Protein AF-A0A3P7JH72-F1 (afdb_monomer_lite)

Secondary structure (DSSP, 8-state):
--HHHHHHHHHHTT-------TTEEEEEEEEE-TT--EEEEEEEEEES-TT--SS-EEEEE--SS--GGGGTTTHHHHHHTT-EEEEEE-TTSTTSPPP-

Sequence (100 aa):
MVAASFVEQKRENLVSSPSVDPLLRRHQLQFSNKDGEKIDVEAVIQDTLPSGSQLGTVIGIHGAPGSHKDFKYIVPLLQEKGIRFIGVNMPGFGLTPGMI

InterPro domains:
  IPR010463 Protein of unknown function DUF1057 [PF06342] (25-98)
  IPR029058 Alpha/Beta hydrolase fold [G3DSA:3.40.50.1820] (21-99)
  IPR029058 Alpha/Beta hydrolase fold [SSF53474] (21-98)

pLDDT: mean 85.82, std 19.2, range [40.53, 98.62]

Structure (mmCIF, N/CA/C/O backbone):
data_AF-A0A3P7JH72-F1
#
_entry.id   AF-A0A3P7JH72-F1
#
loop_
_atom_site.group_PDB
_atom_site.id
_atom_site.type_symbol
_atom_site.label_atom_id
_atom_site.label_alt_id
_atom_site.label_comp_id
_atom_site.label_asym_id
_atom_site.label_entity_id
_atom_site.label_seq_id
_atom_site.pdbx_PDB_ins_code
_atom_site.Cartn_x
_atom_site.Cartn_y
_atom_site.Cartn_z
_atom_site.occupancy
_atom_site.B_iso_or_equiv
_atom_site.auth_seq_id
_atom_site.auth_comp_id
_atom_site.auth_asym_id
_atom_site.auth_atom_id
_atom_site.pdbx_PDB_model_num
ATOM 1 N N . MET A 1 1 ? -48.597 -7.517 -25.264 1.00 47.19 1 MET A N 1
ATOM 2 C CA . MET A 1 1 ? -47.162 -7.833 -25.073 1.00 47.19 1 MET A CA 1
ATOM 3 C C . MET A 1 1 ? -46.381 -6.537 -24.846 1.00 47.19 1 MET A C 1
ATOM 5 O O . MET A 1 1 ? -45.852 -6.004 -25.802 1.00 47.19 1 MET A O 1
ATOM 9 N N . VAL A 1 2 ? -46.365 -5.967 -23.632 1.00 48.06 2 VAL A N 1
ATOM 10 C CA . VAL A 1 2 ? -45.526 -4.772 -23.317 1.00 48.06 2 VAL A CA 1
ATOM 11 C C . VAL A 1 2 ? -44.915 -4.837 -21.898 1.00 48.06 2 VAL A C 1
ATOM 13 O O . VAL A 1 2 ? -44.124 -3.987 -21.519 1.00 48.06 2 VAL A O 1
ATOM 16 N N . ALA A 1 3 ? -45.223 -5.863 -21.095 1.00 49.56 3 ALA A N 1
ATOM 17 C CA . ALA A 1 3 ? -44.738 -5.948 -19.711 1.00 49.56 3 ALA A CA 1
ATOM 18 C C . ALA A 1 3 ? -43.341 -6.589 -19.571 1.00 49.56 3 ALA A C 1
ATOM 20 O O . ALA A 1 3 ? -42.620 -6.264 -18.635 1.00 49.56 3 ALA A O 1
ATOM 21 N N . ALA A 1 4 ? -42.943 -7.476 -20.492 1.00 50.91 4 ALA A N 1
ATOM 22 C CA . ALA A 1 4 ? -41.677 -8.211 -20.387 1.00 50.91 4 ALA A CA 1
ATOM 23 C C . ALA A 1 4 ? -40.449 -7.331 -20.692 1.00 50.91 4 ALA A C 1
ATOM 25 O O . ALA A 1 4 ? -39.447 -7.401 -19.988 1.00 50.91 4 ALA A O 1
ATOM 26 N N . SER A 1 5 ? -40.556 -6.426 -21.668 1.00 52.03 5 SER A N 1
ATOM 27 C CA . SER A 1 5 ? -39.451 -5.561 -22.102 1.00 52.03 5 SER A CA 1
ATOM 28 C C . SER A 1 5 ? -39.028 -4.528 -21.050 1.00 52.03 5 SER A C 1
ATOM 30 O O . SER A 1 5 ? -37.844 -4.229 -20.935 1.00 52.03 5 SER A O 1
ATOM 32 N N . PHE A 1 6 ? -39.954 -4.039 -20.218 1.00 49.16 6 PHE A N 1
ATOM 33 C CA . PHE A 1 6 ? -39.628 -3.114 -19.121 1.00 49.16 6 PHE A CA 1
ATOM 34 C C . PHE A 1 6 ? -38.897 -3.788 -17.949 1.00 49.16 6 PHE A C 1
ATOM 36 O O . PHE A 1 6 ? -38.142 -3.128 -17.235 1.00 49.16 6 PHE A O 1
ATOM 43 N N . VAL A 1 7 ? -39.121 -5.088 -17.729 1.00 53.22 7 VAL A N 1
ATOM 44 C CA . VAL A 1 7 ? -38.475 -5.847 -16.645 1.00 53.22 7 VAL A CA 1
ATOM 45 C C . VAL A 1 7 ? -37.065 -6.282 -17.052 1.00 53.22 7 VAL A C 1
ATOM 47 O O . VAL A 1 7 ? -36.149 -6.173 -16.236 1.00 53.22 7 VAL A O 1
AT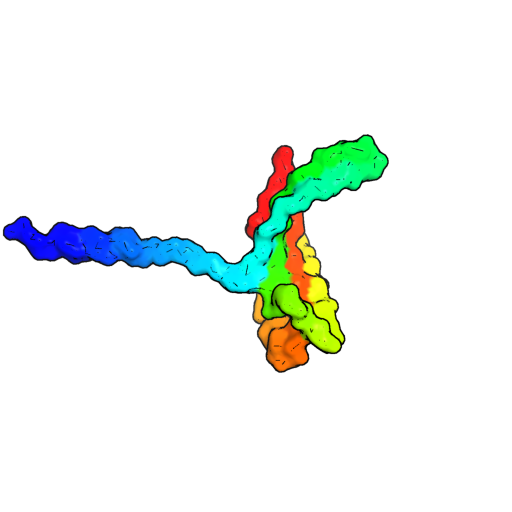OM 50 N N . GLU A 1 8 ? -36.870 -6.684 -18.312 1.00 51.22 8 GLU A N 1
ATOM 51 C CA . GLU A 1 8 ? -35.551 -7.008 -18.880 1.00 51.22 8 GLU A CA 1
ATOM 52 C C . GLU A 1 8 ? -34.617 -5.782 -18.841 1.00 51.22 8 GLU A C 1
ATOM 54 O O . GLU A 1 8 ? -33.514 -5.839 -18.297 1.00 51.22 8 GLU A O 1
ATOM 59 N N . GLN A 1 9 ? -35.117 -4.617 -19.273 1.00 44.56 9 GLN A N 1
ATOM 60 C CA . GLN A 1 9 ? -34.352 -3.365 -19.329 1.00 44.56 9 GLN A CA 1
ATOM 61 C C . GLN A 1 9 ? -33.997 -2.798 -17.937 1.00 44.56 9 GLN A C 1
ATOM 63 O O . GLN A 1 9 ? -33.057 -2.015 -17.784 1.00 44.56 9 GLN A O 1
ATOM 68 N N . LYS A 1 10 ? -34.722 -3.214 -16.887 1.00 41.88 10 LYS A N 1
ATOM 69 C CA . LYS A 1 10 ? -34.429 -2.861 -15.487 1.00 41.88 10 LYS A CA 1
ATOM 70 C C . LYS A 1 10 ? -33.370 -3.777 -14.855 1.00 41.88 10 LYS A C 1
ATOM 72 O O . LYS A 1 10 ? -32.745 -3.374 -13.877 1.00 41.88 10 LYS A O 1
ATOM 77 N N . ARG A 1 11 ? -33.146 -4.979 -15.404 1.00 45.34 11 ARG A N 1
ATOM 78 C CA . ARG A 1 11 ? -32.098 -5.915 -14.952 1.00 45.34 11 ARG A CA 1
ATOM 79 C C . ARG A 1 11 ? -30.730 -5.603 -15.555 1.00 45.34 11 ARG A C 1
ATOM 81 O O . ARG A 1 11 ? -29.736 -5.715 -14.847 1.00 45.34 11 ARG A O 1
ATOM 88 N N . GLU A 1 12 ? -30.678 -5.136 -16.801 1.00 42.00 12 GLU A N 1
ATOM 89 C CA . GLU A 1 12 ? -29.415 -4.742 -17.451 1.00 42.00 12 GLU A CA 1
ATOM 90 C C . GLU A 1 12 ? -28.787 -3.483 -16.824 1.00 42.00 12 GLU A C 1
ATOM 92 O O . GLU A 1 12 ? -27.568 -3.347 -16.784 1.00 42.00 12 GLU A O 1
ATOM 97 N N . ASN A 1 13 ? -29.601 -2.610 -16.222 1.00 40.53 13 ASN A N 1
ATOM 98 C CA . ASN A 1 13 ? -29.142 -1.400 -15.527 1.00 40.53 13 ASN A CA 1
ATOM 99 C C . ASN A 1 13 ? -28.696 -1.624 -14.065 1.00 40.53 13 ASN A C 1
ATOM 101 O O . ASN A 1 13 ? -28.373 -0.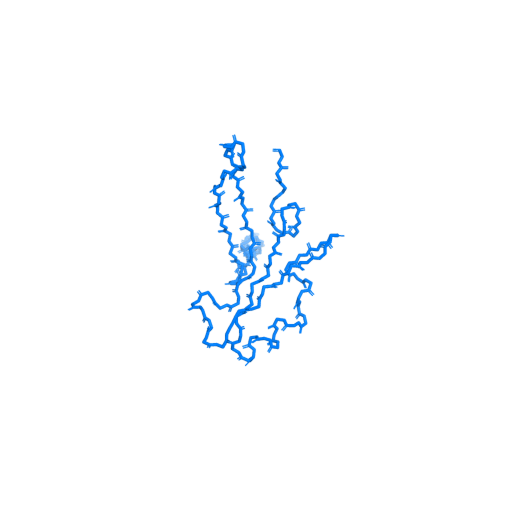662 -13.371 1.00 40.53 13 ASN A O 1
ATOM 105 N N . LEU A 1 14 ? -28.680 -2.871 -13.577 1.00 44.97 14 LEU A N 1
ATOM 106 C CA . LEU A 1 14 ? -28.211 -3.226 -12.227 1.00 44.97 14 LEU A CA 1
ATOM 107 C C . LEU A 1 14 ? -26.796 -3.816 -12.206 1.00 44.97 14 LEU A C 1
ATOM 109 O O . LEU A 1 14 ? -26.344 -4.274 -11.155 1.00 44.97 14 LEU A O 1
ATOM 113 N N . VAL A 1 15 ? -26.060 -3.761 -13.320 1.00 46.38 15 VAL A N 1
ATOM 114 C CA . VAL A 1 15 ? -24.607 -3.953 -13.282 1.00 46.38 15 VAL A CA 1
ATOM 115 C C . VAL A 1 15 ? -24.014 -2.713 -12.621 1.00 46.38 15 VAL A C 1
ATOM 117 O O . VAL A 1 15 ? -23.647 -1.740 -13.276 1.00 46.38 15 VAL A O 1
ATOM 120 N N . SER A 1 16 ? -23.995 -2.725 -11.288 1.00 46.81 16 SER A N 1
ATOM 121 C CA . SER A 1 16 ? -23.287 -1.741 -10.486 1.00 46.81 16 SER A CA 1
ATOM 122 C C . SER A 1 16 ? -21.882 -1.604 -11.058 1.00 46.81 16 SER A C 1
ATOM 124 O O . SER A 1 16 ? -21.158 -2.601 -11.144 1.00 46.81 16 SER A O 1
ATOM 126 N N . SER A 1 17 ? -21.501 -0.383 -11.437 1.00 48.88 17 SER A N 1
ATOM 127 C CA . SER A 1 17 ? -20.099 -0.015 -11.629 1.00 48.88 17 SER A CA 1
ATOM 128 C C . SER A 1 17 ? -19.273 -0.694 -10.533 1.00 48.88 17 SER A C 1
ATOM 130 O O . SER A 1 17 ? -19.717 -0.625 -9.379 1.00 48.88 17 SER A O 1
ATOM 132 N N . PRO A 1 18 ? -18.146 -1.365 -10.842 1.00 51.56 18 PRO A N 1
ATOM 133 C CA . PRO A 1 18 ? -17.362 -2.048 -9.822 1.00 51.56 18 PRO A CA 1
ATOM 134 C C . PRO A 1 18 ? -17.128 -1.054 -8.693 1.00 51.56 18 PRO A C 1
ATOM 136 O O . PRO A 1 18 ? -16.585 0.026 -8.928 1.00 51.56 18 PRO A O 1
ATOM 139 N N . SER A 1 19 ? -17.657 -1.365 -7.508 1.00 56.72 19 SER A N 1
ATOM 140 C CA . SER A 1 19 ? -17.556 -0.502 -6.341 1.00 56.72 19 SER A CA 1
ATOM 141 C C . SER A 1 19 ? -16.079 -0.191 -6.156 1.00 56.72 19 SER A C 1
ATOM 143 O O . SER A 1 19 ? -15.299 -1.099 -5.859 1.00 56.72 19 SER A O 1
ATOM 145 N N . VAL A 1 20 ? -15.683 1.052 -6.423 1.00 75.25 20 VAL A N 1
ATOM 146 C CA . VAL A 1 20 ? -14.299 1.480 -6.247 1.00 75.25 20 VAL A CA 1
ATOM 147 C C . VAL A 1 20 ? -14.006 1.285 -4.769 1.00 75.25 20 VAL A C 1
ATOM 149 O O . VAL A 1 20 ? -14.629 1.941 -3.936 1.00 75.25 20 VAL A O 1
ATOM 152 N N . ASP A 1 21 ? -13.143 0.322 -4.442 1.00 88.31 21 ASP A N 1
ATOM 153 C CA . ASP A 1 21 ? -12.754 0.063 -3.060 1.00 88.31 21 ASP A CA 1
ATOM 154 C C . ASP A 1 21 ? -12.226 1.385 -2.479 1.00 88.31 21 ASP A C 1
ATOM 156 O O . ASP A 1 21 ? -11.229 1.918 -2.983 1.00 88.31 21 ASP A O 1
ATOM 160 N N . PRO A 1 22 ? -12.888 1.951 -1.452 1.00 91.31 22 PRO A N 1
ATOM 161 C CA . PRO A 1 22 ? -12.559 3.271 -0.935 1.00 91.31 22 PRO A CA 1
ATOM 162 C C . PRO A 1 22 ? -11.195 3.308 -0.249 1.00 91.31 22 PRO A C 1
ATOM 164 O O . PRO A 1 22 ? -10.736 4.396 0.100 1.00 91.31 22 PRO A O 1
ATOM 167 N N . LEU A 1 23 ? -10.535 2.164 -0.060 1.00 94.69 23 LEU A N 1
ATOM 168 C CA . LEU A 1 23 ? -9.180 2.059 0.469 1.00 94.69 23 LEU A CA 1
ATOM 169 C C . LEU A 1 23 ? -8.130 1.938 -0.637 1.00 94.69 23 LEU A C 1
ATOM 171 O O . LEU A 1 23 ? -6.950 2.133 -0.366 1.00 94.69 23 LEU A O 1
ATOM 175 N N . LEU A 1 24 ? -8.517 1.647 -1.881 1.00 96.81 24 LEU A N 1
ATOM 176 C CA . LEU A 1 24 ? -7.567 1.566 -2.985 1.00 96.81 24 LEU A CA 1
ATOM 177 C C . LEU A 1 24 ? -7.249 2.949 -3.553 1.00 96.81 24 LEU A C 1
ATOM 179 O O . LEU A 1 24 ? -8.121 3.796 -3.760 1.00 96.81 24 LEU A O 1
ATOM 183 N N . ARG A 1 25 ? -5.968 3.182 -3.815 1.00 95.38 25 ARG A N 1
ATOM 184 C CA . ARG A 1 25 ? -5.440 4.405 -4.419 1.00 95.38 25 ARG A CA 1
ATOM 185 C C . ARG A 1 25 ? -4.560 4.030 -5.596 1.00 95.38 25 ARG A C 1
ATOM 187 O O . ARG A 1 25 ? -3.783 3.082 -5.514 1.00 95.38 25 ARG A O 1
ATOM 194 N N . ARG A 1 26 ? -4.700 4.781 -6.683 1.00 95.88 26 ARG A N 1
ATOM 195 C CA . ARG A 1 26 ? -3.963 4.600 -7.932 1.00 95.88 26 ARG A CA 1
ATOM 196 C C . ARG A 1 26 ? -3.184 5.884 -8.188 1.00 95.88 26 ARG A C 1
ATOM 198 O O . ARG A 1 26 ? -3.770 6.965 -8.181 1.00 95.88 26 ARG A O 1
ATOM 205 N N . HIS A 1 27 ? -1.875 5.761 -8.341 1.00 94.50 27 HIS A N 1
ATOM 206 C CA . HIS A 1 27 ? -0.954 6.881 -8.483 1.00 94.50 27 HIS A CA 1
ATOM 207 C C . HIS A 1 27 ? -0.153 6.727 -9.769 1.00 94.50 27 HIS A C 1
ATOM 209 O O . HIS A 1 27 ? 0.464 5.687 -9.973 1.00 94.50 27 HIS A O 1
ATOM 215 N N . GLN A 1 28 ? -0.130 7.778 -10.588 1.00 95.19 28 GLN A N 1
ATOM 216 C CA . GLN A 1 28 ? 0.815 7.888 -11.695 1.00 95.19 28 GLN A CA 1
ATOM 217 C C . GLN A 1 28 ? 2.094 8.534 -11.177 1.00 95.19 28 GLN A C 1
ATOM 219 O O . GLN A 1 28 ? 2.067 9.660 -10.675 1.00 95.19 28 GLN A O 1
ATOM 224 N N . LEU A 1 29 ? 3.194 7.795 -11.252 1.00 92.56 29 LEU A N 1
ATOM 225 C CA . LEU A 1 29 ? 4.499 8.194 -10.748 1.00 92.56 29 LEU A CA 1
ATOM 226 C C . LEU A 1 29 ? 5.489 8.230 -11.909 1.00 92.56 29 LEU A C 1
ATOM 228 O O . LEU A 1 29 ? 5.536 7.297 -12.702 1.00 92.56 29 LEU A O 1
ATOM 232 N N . GLN A 1 30 ? 6.311 9.274 -11.960 1.00 94.12 30 GLN A N 1
ATOM 233 C CA . GLN A 1 30 ? 7.472 9.346 -12.840 1.00 94.12 30 GLN A CA 1
ATOM 234 C C . GLN A 1 30 ? 8.721 9.470 -11.973 1.00 94.12 30 GLN A C 1
ATOM 236 O O . GLN A 1 30 ? 8.789 10.336 -11.098 1.00 94.12 30 GLN A O 1
ATOM 241 N N . PHE A 1 31 ? 9.713 8.621 -12.212 1.00 93.12 31 PHE A N 1
ATOM 242 C CA . PHE A 1 31 ? 11.017 8.712 -11.560 1.00 93.12 31 PHE A CA 1
ATOM 243 C C . PHE A 1 31 ? 12.136 8.448 -12.561 1.00 93.12 31 PHE A C 1
ATOM 245 O O . PHE A 1 31 ? 11.917 7.848 -13.608 1.00 93.12 31 PHE A O 1
ATOM 252 N N . SER A 1 32 ? 13.342 8.914 -12.246 1.00 95.56 32 SER A N 1
ATOM 253 C CA . SER A 1 32 ? 14.535 8.604 -13.030 1.00 95.56 32 SER A CA 1
ATOM 254 C C . SER A 1 32 ? 15.344 7.515 -12.341 1.00 95.56 32 SER A C 1
ATOM 256 O O . SER A 1 32 ? 15.541 7.571 -11.124 1.00 95.56 32 SER A O 1
ATOM 258 N N . ASN A 1 33 ? 15.828 6.533 -13.101 1.00 91.88 33 ASN A N 1
ATOM 259 C CA . ASN A 1 33 ? 16.834 5.608 -12.584 1.00 91.88 33 ASN A CA 1
ATOM 260 C C . ASN A 1 33 ? 18.216 6.292 -12.514 1.00 91.88 33 ASN A C 1
ATOM 262 O O . ASN A 1 33 ? 18.384 7.459 -12.878 1.00 91.88 33 ASN A O 1
ATOM 266 N N . LYS A 1 34 ? 19.225 5.558 -12.037 1.00 95.50 34 LYS A N 1
ATOM 267 C CA . LYS A 1 34 ? 20.607 6.055 -11.923 1.00 95.50 34 LYS A CA 1
ATOM 268 C C . LYS A 1 34 ? 21.221 6.502 -13.261 1.00 95.50 34 LYS A C 1
ATOM 270 O O . LYS A 1 34 ? 22.157 7.293 -13.247 1.00 95.50 34 LYS A O 1
ATOM 275 N N . ASP A 1 35 ? 20.698 6.002 -14.380 1.00 96.81 35 ASP A N 1
ATOM 276 C CA . ASP A 1 35 ? 21.169 6.283 -15.738 1.00 96.81 35 ASP A CA 1
ATOM 277 C C . ASP A 1 35 ? 20.410 7.472 -16.370 1.00 96.81 35 ASP A C 1
ATOM 279 O O . ASP A 1 35 ? 20.661 7.850 -17.512 1.00 96.81 35 ASP A O 1
ATOM 283 N N . GLY A 1 36 ? 19.491 8.098 -15.621 1.00 95.19 36 GLY A N 1
ATOM 284 C CA . GLY A 1 36 ? 18.695 9.245 -16.064 1.00 95.19 36 GLY A CA 1
ATOM 285 C C . GLY A 1 36 ? 17.480 8.877 -16.919 1.00 95.19 36 GLY A C 1
ATOM 286 O O . GLY A 1 36 ? 16.716 9.765 -17.305 1.00 95.19 36 GLY A O 1
ATOM 287 N N . GLU A 1 37 ? 17.262 7.589 -17.184 1.00 95.19 37 GLU A N 1
ATOM 288 C CA . GLU A 1 37 ? 16.079 7.102 -17.888 1.00 95.19 37 GLU A CA 1
ATOM 289 C C . GLU A 1 37 ? 14.831 7.383 -17.053 1.00 95.19 37 GLU A C 1
ATOM 291 O O . GLU A 1 37 ? 14.778 7.062 -15.862 1.00 95.19 37 GLU A O 1
ATOM 296 N N . LYS A 1 38 ? 13.833 8.004 -17.685 1.00 94.88 38 LYS A N 1
ATOM 297 C CA . LYS A 1 38 ? 12.537 8.271 -17.067 1.00 94.88 38 LYS A CA 1
ATOM 298 C C . LYS A 1 38 ? 11.669 7.027 -17.146 1.00 94.88 38 LYS A C 1
ATOM 300 O O . LYS A 1 38 ? 11.472 6.478 -18.224 1.00 94.88 38 LYS A O 1
ATOM 305 N N . ILE A 1 39 ? 11.124 6.642 -16.006 1.00 91.69 39 ILE A N 1
ATOM 306 C CA . ILE A 1 39 ? 10.262 5.485 -15.841 1.00 91.69 39 ILE A CA 1
ATOM 307 C C . ILE A 1 39 ? 8.911 5.993 -15.339 1.00 91.69 39 ILE A C 1
ATOM 309 O O . ILE A 1 39 ? 8.835 6.613 -14.275 1.00 91.69 39 ILE A O 1
ATOM 313 N N . ASP A 1 40 ? 7.863 5.728 -16.117 1.00 92.31 40 ASP A N 1
ATOM 314 C CA . ASP A 1 40 ? 6.474 5.994 -15.752 1.00 92.31 40 ASP A CA 1
ATOM 315 C C . ASP A 1 40 ? 5.845 4.713 -15.195 1.00 92.31 40 ASP A C 1
ATOM 317 O O . ASP A 1 40 ? 5.844 3.667 -15.845 1.00 92.31 40 ASP A O 1
ATOM 321 N N . VAL A 1 41 ? 5.317 4.783 -13.974 1.00 91.25 41 VAL A N 1
ATOM 322 C CA . VAL A 1 41 ? 4.692 3.651 -13.284 1.00 91.25 41 VAL A CA 1
ATOM 323 C C . VAL A 1 41 ? 3.340 4.056 -12.741 1.00 91.25 41 VAL A C 1
ATOM 325 O O . VAL A 1 41 ? 3.195 5.033 -12.006 1.00 91.25 41 VAL A O 1
ATOM 328 N N . GLU A 1 42 ? 2.361 3.214 -13.031 1.00 94.56 42 GLU A N 1
ATOM 329 C CA . GLU A 1 42 ? 1.080 3.227 -12.357 1.00 94.56 42 GLU A CA 1
ATOM 330 C C . GLU A 1 42 ? 1.140 2.340 -11.116 1.00 94.56 42 GLU A C 1
ATOM 332 O O . GLU A 1 42 ? 1.194 1.119 -11.229 1.00 94.56 42 GLU A O 1
ATOM 337 N N . ALA A 1 43 ? 1.113 2.936 -9.926 1.00 94.88 43 ALA A N 1
ATOM 338 C CA . ALA A 1 43 ? 1.146 2.220 -8.656 1.00 94.88 43 ALA A CA 1
ATOM 339 C C . ALA A 1 43 ? -0.253 2.110 -8.039 1.00 94.88 43 ALA A C 1
ATOM 341 O O . ALA A 1 43 ? -0.950 3.117 -7.891 1.00 94.88 43 ALA A O 1
ATOM 342 N N . VAL A 1 44 ? -0.646 0.906 -7.607 1.00 96.88 44 VAL A N 1
ATOM 343 C CA . VAL A 1 44 ? -1.878 0.690 -6.834 1.00 96.88 44 VAL A CA 1
ATOM 344 C C . VAL A 1 44 ? -1.555 0.251 -5.417 1.00 96.88 44 VAL A C 1
ATOM 346 O O . VAL A 1 44 ? -0.944 -0.797 -5.204 1.00 96.88 44 VAL A O 1
ATOM 349 N N . ILE A 1 45 ? -2.041 1.002 -4.436 1.00 97.38 45 ILE A N 1
ATOM 350 C CA . ILE A 1 45 ? -1.876 0.698 -3.012 1.00 97.38 45 ILE A CA 1
ATOM 351 C C . ILE A 1 45 ? -3.233 0.610 -2.315 1.00 97.38 45 ILE A C 1
ATOM 353 O O . ILE A 1 45 ? -4.196 1.253 -2.729 1.00 97.38 45 ILE A O 1
ATOM 357 N N . GLN A 1 46 ? -3.300 -0.164 -1.238 1.00 97.75 46 GLN A N 1
ATOM 358 C CA . GLN A 1 46 ? -4.339 -0.029 -0.222 1.00 97.75 46 GLN A CA 1
ATOM 359 C C . GLN A 1 46 ? -3.844 0.957 0.835 1.00 97.75 46 GLN A C 1
ATOM 361 O O . GLN A 1 46 ? -2.756 0.763 1.359 1.00 97.75 46 GLN A O 1
ATOM 366 N N . ASP A 1 47 ? -4.632 1.971 1.172 1.00 97.88 47 ASP A N 1
ATOM 367 C CA . ASP A 1 47 ? -4.349 2.937 2.233 1.00 97.88 47 ASP A CA 1
ATOM 368 C C . ASP A 1 47 ? -5.561 3.051 3.156 1.00 97.88 47 ASP A C 1
ATOM 370 O O . ASP A 1 47 ? -6.623 3.547 2.771 1.00 97.88 47 ASP A O 1
ATOM 374 N N . THR A 1 48 ? -5.409 2.557 4.383 1.00 97.69 48 THR A N 1
ATOM 375 C CA . THR A 1 48 ? -6.525 2.465 5.329 1.00 97.69 48 THR A CA 1
ATOM 376 C C . THR A 1 48 ? -6.851 3.775 6.031 1.00 97.69 48 THR A C 1
ATOM 378 O O . THR A 1 48 ? -7.940 3.898 6.591 1.00 97.69 48 THR A O 1
ATOM 381 N N . LEU A 1 49 ? -5.927 4.742 6.025 1.00 96.75 49 LEU A N 1
ATOM 382 C CA . LEU A 1 49 ? -6.108 6.029 6.693 1.00 96.75 49 LEU A CA 1
ATOM 383 C C . LEU A 1 49 ? -5.290 7.132 5.990 1.00 96.75 49 LEU A C 1
ATOM 385 O O . LEU A 1 49 ? -4.247 7.549 6.501 1.00 96.75 49 LEU A O 1
ATOM 389 N N . PRO A 1 50 ? -5.754 7.637 4.829 1.00 94.00 50 PRO A N 1
ATOM 390 C CA . PRO A 1 50 ? -5.001 8.598 4.014 1.00 94.00 50 PRO A CA 1
ATOM 391 C C . PRO A 1 50 ? -4.724 9.941 4.694 1.00 94.00 50 PRO A C 1
ATOM 393 O O . PRO A 1 50 ? -3.765 10.623 4.345 1.00 94.00 50 PRO A O 1
ATOM 396 N N . SER A 1 51 ? -5.534 10.314 5.688 1.00 94.56 51 SER A N 1
ATOM 397 C CA . SER A 1 51 ? -5.312 11.498 6.527 1.00 94.56 51 SER A CA 1
ATOM 398 C C . SER A 1 51 ? -4.124 11.355 7.487 1.00 94.56 51 SER A C 1
ATOM 400 O O . SER A 1 51 ? -3.774 12.318 8.161 1.00 94.56 51 SER A O 1
ATOM 402 N N . GLY A 1 52 ? -3.513 10.168 7.569 1.00 94.44 52 GLY A N 1
ATOM 403 C CA . GLY A 1 52 ? -2.447 9.856 8.514 1.00 94.44 52 GLY A CA 1
ATOM 404 C C . GLY A 1 52 ? -2.966 9.285 9.835 1.00 94.44 52 GLY A C 1
ATOM 405 O O . GLY A 1 52 ? -4.135 9.430 10.188 1.00 94.44 52 GLY A O 1
ATOM 406 N N . SER A 1 53 ? -2.070 8.619 10.563 1.00 97.69 53 SER A N 1
ATOM 407 C CA . SER A 1 53 ? -2.301 8.103 11.916 1.00 97.69 53 SER A CA 1
ATOM 408 C C . SER A 1 53 ? -1.373 8.811 12.894 1.00 97.69 53 SER A C 1
ATOM 410 O O . SER A 1 53 ? 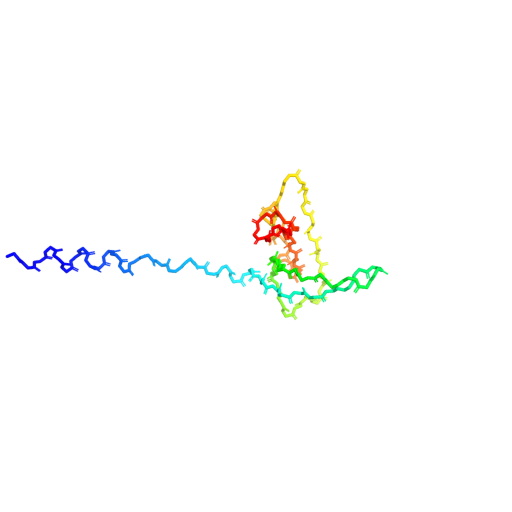-0.203 9.026 12.582 1.00 97.69 53 SER A O 1
ATOM 412 N N . GLN A 1 54 ? -1.879 9.099 14.094 1.00 97.19 54 GLN A N 1
ATOM 413 C CA . GLN A 1 54 ? -1.083 9.650 15.194 1.00 97.19 54 GLN A CA 1
ATOM 414 C C . GLN A 1 54 ? -0.231 8.599 15.921 1.00 97.19 54 GLN A C 1
ATOM 416 O O . GLN A 1 54 ? 0.648 8.960 16.695 1.00 97.19 54 GLN A O 1
ATOM 421 N N . LEU A 1 55 ? -0.486 7.305 15.698 1.00 98.00 55 LEU A N 1
ATOM 422 C CA . LEU A 1 55 ? 0.268 6.215 16.327 1.00 98.00 55 LEU A CA 1
ATOM 423 C C . LEU A 1 55 ? 1.404 5.711 15.441 1.00 98.00 55 LEU A C 1
ATOM 425 O O . LEU A 1 55 ? 2.463 5.341 15.940 1.00 98.00 55 LEU A O 1
ATOM 429 N N . GLY A 1 56 ? 1.181 5.674 14.129 1.00 97.81 56 GLY A N 1
ATOM 430 C CA . GLY A 1 56 ? 2.189 5.246 13.171 1.00 97.81 56 GLY A CA 1
ATOM 431 C C . GLY A 1 56 ? 1.605 4.608 11.918 1.00 97.81 56 GLY A C 1
ATOM 432 O O . GLY A 1 56 ? 0.390 4.473 11.756 1.00 97.81 56 GLY A O 1
ATOM 433 N N . THR A 1 57 ? 2.503 4.224 11.013 1.00 98.56 57 THR A N 1
ATOM 434 C CA . THR A 1 57 ? 2.163 3.577 9.743 1.00 98.56 57 THR A CA 1
ATOM 435 C C . THR A 1 57 ? 2.907 2.256 9.607 1.00 98.56 57 THR A C 1
ATOM 437 O O . THR A 1 57 ? 4.115 2.199 9.821 1.00 98.56 57 THR A O 1
ATOM 440 N N . VAL A 1 58 ? 2.188 1.210 9.209 1.00 98.50 58 VAL A N 1
ATOM 441 C CA . VAL A 1 58 ? 2.749 -0.083 8.806 1.00 98.50 58 VAL A CA 1
ATOM 442 C C . VAL A 1 58 ? 2.685 -0.188 7.287 1.00 98.50 58 VAL A C 1
ATOM 444 O O . VAL A 1 58 ? 1.629 0.032 6.695 1.00 98.50 58 VAL A O 1
ATOM 447 N N . ILE A 1 59 ? 3.805 -0.546 6.661 1.00 98.31 59 ILE A N 1
ATOM 448 C CA . ILE A 1 59 ? 3.880 -0.807 5.221 1.00 98.31 59 ILE A CA 1
ATOM 449 C C . ILE A 1 59 ? 3.965 -2.319 5.011 1.00 98.31 59 ILE A C 1
ATOM 451 O O . ILE A 1 59 ? 4.889 -2.966 5.502 1.00 98.31 59 ILE A O 1
ATOM 455 N N . GLY A 1 60 ? 2.993 -2.877 4.294 1.00 97.75 60 GLY A N 1
ATOM 456 C CA . GLY A 1 60 ? 2.958 -4.284 3.910 1.00 97.75 60 GLY A CA 1
ATOM 457 C C . GLY A 1 60 ? 3.504 -4.492 2.500 1.00 97.75 60 GLY A C 1
ATOM 458 O O . GLY A 1 60 ? 2.952 -3.957 1.536 1.00 97.75 60 GLY A O 1
ATOM 459 N N . ILE A 1 61 ? 4.556 -5.305 2.385 1.00 97.31 61 ILE A N 1
ATOM 460 C CA . ILE A 1 61 ? 5.132 -5.762 1.112 1.00 97.31 61 ILE A CA 1
ATOM 461 C C . ILE A 1 61 ? 4.893 -7.268 0.999 1.00 97.31 61 ILE A C 1
ATOM 463 O O . ILE A 1 61 ? 5.321 -8.031 1.864 1.00 97.31 61 ILE A O 1
ATOM 467 N N . HIS A 1 62 ? 4.145 -7.689 -0.020 1.00 97.00 62 HIS A N 1
ATOM 468 C CA . HIS A 1 62 ? 3.795 -9.096 -0.228 1.00 97.00 62 HIS A CA 1
ATOM 469 C C . HIS A 1 62 ? 4.949 -9.899 -0.861 1.00 97.00 62 HIS A C 1
ATOM 471 O O . HIS A 1 62 ? 5.913 -9.330 -1.371 1.00 97.00 62 HIS A O 1
ATOM 477 N N . GLY A 1 63 ? 4.839 -11.232 -0.860 1.00 94.31 63 GLY A N 1
ATOM 478 C CA . GLY A 1 63 ? 5.740 -12.127 -1.604 1.00 94.31 63 GLY A CA 1
ATOM 479 C C . GLY A 1 63 ? 5.398 -12.217 -3.099 1.00 94.31 63 GLY A C 1
ATOM 480 O O . GLY A 1 63 ? 4.489 -11.546 -3.569 1.00 94.31 63 GLY A O 1
ATOM 481 N N . ALA A 1 64 ? 6.093 -13.053 -3.873 1.00 91.88 64 ALA A N 1
ATOM 482 C CA . ALA A 1 64 ? 5.801 -13.250 -5.299 1.00 91.88 64 ALA A CA 1
ATOM 483 C C . ALA A 1 64 ? 5.291 -14.684 -5.573 1.00 91.88 64 ALA A C 1
ATOM 485 O O . ALA A 1 64 ? 6.035 -15.627 -5.297 1.00 91.88 64 ALA A O 1
ATOM 486 N N . PRO A 1 65 ? 4.074 -14.878 -6.132 1.00 93.06 65 PRO A N 1
ATOM 487 C CA . PRO A 1 65 ? 3.047 -13.869 -6.409 1.00 93.06 65 PRO A CA 1
ATOM 488 C C . PRO A 1 65 ? 2.325 -13.408 -5.134 1.00 93.06 65 PRO A C 1
ATOM 490 O O . PRO A 1 65 ? 2.233 -14.154 -4.164 1.00 93.06 65 PRO A O 1
ATOM 493 N N . GLY A 1 66 ? 1.774 -12.195 -5.152 1.00 95.38 66 GLY A N 1
ATOM 494 C CA . GLY A 1 66 ? 1.036 -11.654 -4.011 1.00 95.38 66 GLY A CA 1
ATOM 495 C C . GLY A 1 66 ? 0.264 -10.381 -4.342 1.00 95.38 66 GLY A C 1
ATOM 496 O O . GLY A 1 66 ? 0.235 -9.936 -5.493 1.00 95.38 66 GLY A O 1
ATOM 497 N N . SER A 1 67 ? -0.409 -9.820 -3.339 1.00 97.06 67 SER A N 1
ATOM 498 C CA . SER A 1 67 ? -1.116 -8.536 -3.443 1.00 97.06 67 SER A CA 1
ATOM 499 C C . SER A 1 67 ? -1.390 -7.925 -2.064 1.00 97.06 67 SER A C 1
ATOM 501 O O . SER A 1 67 ? -1.194 -8.563 -1.032 1.00 97.06 67 SER A O 1
ATOM 503 N N . HIS A 1 68 ? -1.964 -6.720 -2.029 1.00 96.50 68 HIS A N 1
ATOM 504 C CA . HIS A 1 68 ? -2.488 -6.117 -0.792 1.00 96.50 68 HIS A CA 1
ATOM 505 C C . HIS A 1 68 ? -3.465 -7.031 -0.014 1.00 96.50 68 HIS A C 1
ATOM 507 O O . HIS A 1 68 ? -3.587 -6.907 1.203 1.00 96.50 68 HIS A O 1
ATOM 513 N N . LYS A 1 69 ? -4.135 -7.986 -0.681 1.00 96.50 69 LYS A N 1
ATOM 514 C CA . LYS A 1 69 ? -5.083 -8.919 -0.042 1.00 96.50 69 LYS A CA 1
ATOM 515 C C . LYS A 1 69 ? -4.419 -9.941 0.880 1.00 96.50 69 LYS A C 1
ATOM 517 O O . LYS A 1 69 ? -5.113 -10.543 1.703 1.00 96.50 69 LYS A O 1
ATOM 522 N N . ASP A 1 70 ? -3.105 -10.122 0.792 1.00 97.62 70 ASP A N 1
ATOM 523 C CA . ASP A 1 70 ? -2.375 -11.065 1.648 1.00 97.62 70 ASP A CA 1
ATOM 524 C C . ASP A 1 70 ? -2.405 -10.624 3.121 1.00 97.62 70 ASP A C 1
ATOM 526 O O . ASP A 1 70 ? -2.332 -11.443 4.035 1.00 97.62 70 ASP A O 1
ATOM 530 N N . PHE A 1 71 ? -2.643 -9.332 3.363 1.00 97.50 71 PHE A N 1
ATOM 531 C CA . PHE A 1 71 ? -2.710 -8.730 4.692 1.00 97.50 71 PHE A CA 1
ATOM 532 C C . PHE A 1 71 ? -4.120 -8.709 5.304 1.00 97.50 71 PHE A C 1
ATOM 534 O O . PHE A 1 71 ? -4.319 -8.124 6.369 1.00 97.50 71 PHE A O 1
ATOM 541 N N . LYS A 1 72 ? -5.107 -9.377 4.691 1.00 96.25 72 LYS A N 1
ATOM 542 C CA . LYS A 1 72 ? -6.525 -9.351 5.115 1.00 96.25 72 LYS A CA 1
ATOM 543 C C . LYS A 1 72 ? -6.780 -9.668 6.595 1.00 96.25 72 LYS A C 1
ATOM 545 O O . LYS A 1 72 ? -7.786 -9.227 7.136 1.00 96.25 72 LYS A O 1
ATOM 550 N N . TYR A 1 73 ? -5.890 -10.417 7.245 1.00 97.62 73 TYR A N 1
ATOM 551 C CA . TYR A 1 73 ? -6.023 -10.776 8.660 1.00 97.62 73 TYR A CA 1
ATOM 552 C C . TYR A 1 73 ? -5.385 -9.765 9.618 1.00 97.62 73 TYR A C 1
ATOM 554 O O . TYR A 1 73 ? -5.845 -9.639 10.747 1.00 97.62 73 TYR A O 1
ATOM 562 N N . ILE A 1 74 ? -4.350 -9.034 9.189 1.00 97.62 74 ILE A N 1
ATOM 563 C CA . ILE A 1 74 ? -3.668 -8.052 10.046 1.00 97.62 74 ILE A CA 1
ATOM 564 C C . ILE A 1 74 ? -4.284 -6.658 9.912 1.00 97.62 74 ILE A C 1
ATOM 566 O O . ILE A 1 74 ? -4.343 -5.913 10.887 1.00 97.62 74 ILE A O 1
ATOM 570 N N . VAL A 1 75 ? -4.795 -6.315 8.726 1.00 97.81 75 VAL A N 1
ATOM 571 C CA . VAL A 1 75 ? -5.340 -4.983 8.432 1.00 97.81 75 VAL A CA 1
ATOM 572 C C . VAL A 1 75 ? -6.466 -4.567 9.388 1.00 97.81 75 VAL A C 1
ATOM 574 O O . VAL A 1 75 ? -6.345 -3.481 9.960 1.00 97.81 75 VAL A O 1
ATOM 577 N N . PRO A 1 76 ? -7.500 -5.393 9.656 1.00 97.56 76 PRO A N 1
ATOM 578 C CA . PRO A 1 76 ? -8.562 -5.011 10.589 1.00 97.56 76 PRO A CA 1
ATOM 579 C C . PRO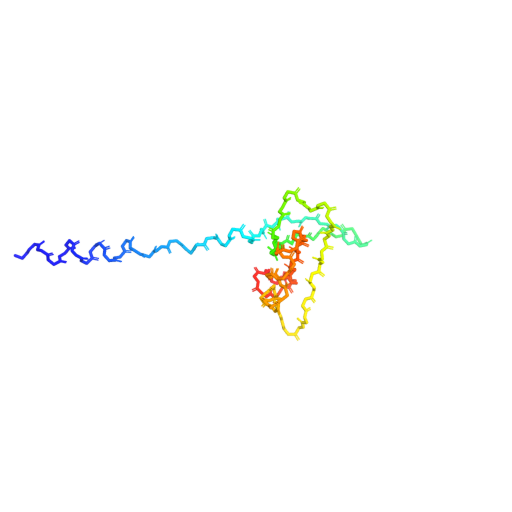 A 1 76 ? -8.036 -4.724 12.002 1.00 97.56 76 PRO A C 1
ATOM 581 O O . PRO A 1 76 ? -8.475 -3.771 12.638 1.00 97.56 76 PRO A O 1
ATOM 584 N N . LEU A 1 77 ? -7.038 -5.490 12.460 1.00 98.38 77 LEU A N 1
ATOM 585 C CA . LEU A 1 77 ? -6.433 -5.335 13.788 1.00 98.38 77 LEU A CA 1
ATOM 586 C C . LEU A 1 77 ? -5.629 -4.033 13.912 1.00 98.38 77 LEU A C 1
ATOM 588 O O . LEU A 1 77 ? -5.587 -3.423 14.979 1.00 98.38 77 LEU A O 1
ATOM 592 N N . LEU A 1 78 ? -4.979 -3.601 12.827 1.00 98.31 78 LEU A N 1
ATOM 593 C CA . LEU A 1 78 ? -4.281 -2.315 12.775 1.00 98.31 78 LEU A CA 1
ATOM 594 C C . LEU A 1 78 ? -5.276 -1.150 12.734 1.00 98.31 78 LEU A C 1
ATOM 596 O O . LEU A 1 78 ? -5.102 -0.178 13.469 1.00 98.31 78 LEU A O 1
ATOM 600 N N . GLN A 1 79 ? -6.342 -1.271 11.934 1.00 96.56 79 GLN A N 1
ATOM 601 C CA . GLN A 1 79 ? -7.391 -0.254 11.837 1.00 96.56 79 GLN A CA 1
ATOM 602 C C . GLN A 1 79 ? -8.131 -0.053 13.163 1.00 96.56 79 GLN A C 1
ATOM 604 O O . GLN A 1 79 ? -8.338 1.091 13.558 1.00 96.56 79 GLN A O 1
ATOM 609 N N . GLU A 1 80 ? -8.465 -1.131 13.881 1.00 97.94 80 GL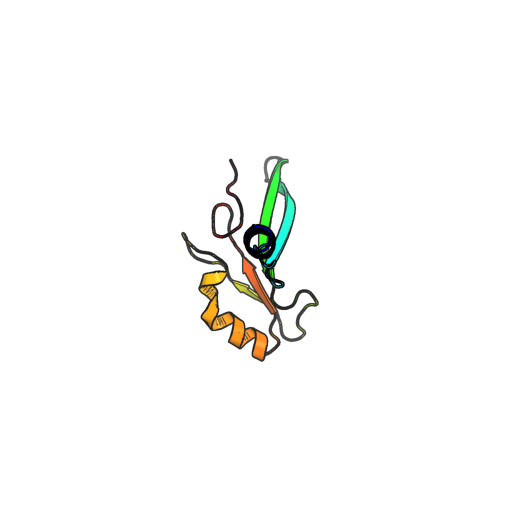U A N 1
ATOM 610 C CA . GLU A 1 80 ? -9.086 -1.062 15.214 1.00 97.94 80 GLU A CA 1
ATOM 611 C C . GLU A 1 80 ? -8.217 -0.276 16.206 1.00 97.94 80 GLU A C 1
ATOM 613 O O . GLU A 1 80 ? -8.721 0.469 17.044 1.00 97.94 80 GLU A O 1
ATOM 618 N N . LYS A 1 81 ? -6.891 -0.388 16.074 1.00 97.94 81 LYS A N 1
ATOM 619 C CA . LYS A 1 81 ? -5.930 0.355 16.895 1.00 97.94 81 LYS A CA 1
ATOM 620 C C . LYS A 1 81 ? -5.682 1.775 16.398 1.00 97.94 81 LYS A C 1
ATOM 622 O O . LYS A 1 81 ? -4.905 2.479 17.022 1.00 97.94 81 LYS A O 1
ATOM 627 N N . GLY A 1 82 ? -6.285 2.202 15.289 1.00 97.62 82 GLY A N 1
ATOM 628 C CA . GLY A 1 82 ? -6.018 3.506 14.680 1.00 97.62 82 GLY A CA 1
ATOM 629 C C . GLY A 1 82 ? -4.632 3.616 14.032 1.00 97.62 82 GLY A C 1
ATOM 630 O O . GLY A 1 82 ? -4.149 4.728 13.815 1.00 97.62 82 GLY A O 1
ATOM 631 N N . ILE A 1 83 ? -3.975 2.493 13.727 1.00 98.50 83 ILE A N 1
ATOM 632 C CA . ILE A 1 83 ? -2.691 2.445 13.015 1.00 98.50 83 ILE A CA 1
ATOM 633 C C . ILE A 1 83 ? -2.974 2.457 11.510 1.00 98.50 83 ILE A C 1
ATOM 635 O O . ILE A 1 83 ? -3.775 1.664 11.007 1.00 98.50 83 ILE A O 1
ATOM 639 N N . ARG A 1 84 ? -2.303 3.346 10.770 1.00 98.44 84 ARG A N 1
ATOM 640 C CA . ARG A 1 84 ? -2.426 3.393 9.307 1.00 98.44 84 ARG A CA 1
ATOM 641 C C . ARG A 1 84 ? -1.719 2.185 8.705 1.00 98.44 84 ARG A C 1
ATOM 643 O O . ARG A 1 84 ? -0.601 1.853 9.094 1.00 98.44 84 ARG A O 1
ATOM 650 N N . PHE A 1 85 ? -2.338 1.570 7.712 1.00 98.62 85 PHE A N 1
ATOM 651 C CA . PHE A 1 85 ? -1.737 0.503 6.933 1.00 98.62 85 PHE A CA 1
ATOM 652 C C . PHE A 1 85 ? -1.674 0.902 5.462 1.00 98.62 85 PHE A C 1
ATOM 654 O O . PHE A 1 85 ? -2.671 1.366 4.905 1.00 98.62 85 PHE A O 1
ATOM 661 N N . ILE A 1 86 ? -0.506 0.694 4.850 1.00 98.50 86 ILE A N 1
ATOM 662 C CA . ILE A 1 86 ? -0.293 0.833 3.411 1.00 98.50 86 ILE A CA 1
ATOM 663 C C . ILE A 1 86 ? 0.117 -0.527 2.839 1.00 98.50 86 ILE A C 1
ATOM 665 O O . ILE A 1 86 ? 1.222 -1.001 3.095 1.00 98.50 86 ILE A O 1
ATOM 669 N N . GLY A 1 87 ? -0.765 -1.153 2.062 1.00 97.81 87 GLY A N 1
ATOM 670 C CA . GLY A 1 87 ? -0.497 -2.408 1.359 1.00 97.81 87 GLY A CA 1
ATOM 671 C C . GLY A 1 87 ? -0.092 -2.142 -0.085 1.00 97.81 87 GLY A C 1
ATOM 672 O O . GLY A 1 87 ? -0.899 -1.642 -0.867 1.00 97.81 87 GLY A O 1
ATOM 673 N N . VAL A 1 88 ? 1.142 -2.475 -0.452 1.00 96.69 88 VAL A N 1
ATOM 674 C CA . VAL A 1 88 ? 1.669 -2.221 -1.801 1.00 96.69 88 VAL A CA 1
ATOM 675 C C . VAL A 1 88 ? 1.289 -3.368 -2.729 1.00 96.69 88 VAL A C 1
ATOM 677 O O . VAL A 1 88 ? 1.506 -4.517 -2.368 1.00 96.69 88 VAL A O 1
ATOM 680 N N . ASN A 1 89 ? 0.772 -3.088 -3.929 1.00 96.06 89 ASN A N 1
ATOM 681 C CA . ASN A 1 89 ? 0.821 -4.059 -5.025 1.00 96.06 89 ASN A CA 1
ATOM 682 C C . ASN A 1 89 ? 2.088 -3.780 -5.845 1.00 96.06 89 ASN A C 1
ATOM 684 O O . ASN A 1 89 ? 2.198 -2.714 -6.457 1.00 96.06 89 ASN A O 1
ATOM 688 N N . MET A 1 90 ? 3.058 -4.698 -5.818 1.00 94.56 90 MET A N 1
ATOM 689 C CA . MET A 1 90 ? 4.311 -4.547 -6.571 1.00 94.56 90 MET A CA 1
ATOM 690 C C . MET A 1 90 ? 4.060 -4.552 -8.093 1.00 94.56 90 MET A C 1
ATOM 692 O O . MET A 1 90 ? 3.061 -5.127 -8.528 1.00 94.56 90 MET A O 1
ATOM 696 N N . PRO A 1 91 ? 4.944 -3.947 -8.914 1.00 93.12 91 PRO A N 1
ATOM 697 C CA . PRO A 1 91 ? 4.822 -3.970 -10.375 1.00 93.12 91 PRO A CA 1
ATOM 698 C C . PRO A 1 91 ? 4.588 -5.379 -10.929 1.00 93.12 91 PRO A C 1
ATOM 700 O O . PRO A 1 91 ? 5.306 -6.313 -10.574 1.00 93.12 91 PRO A O 1
ATOM 703 N N . GLY A 1 92 ? 3.571 -5.533 -11.783 1.00 94.25 92 GLY A N 1
ATOM 704 C CA . GLY A 1 92 ? 3.178 -6.825 -12.361 1.00 94.25 92 GLY A CA 1
ATOM 705 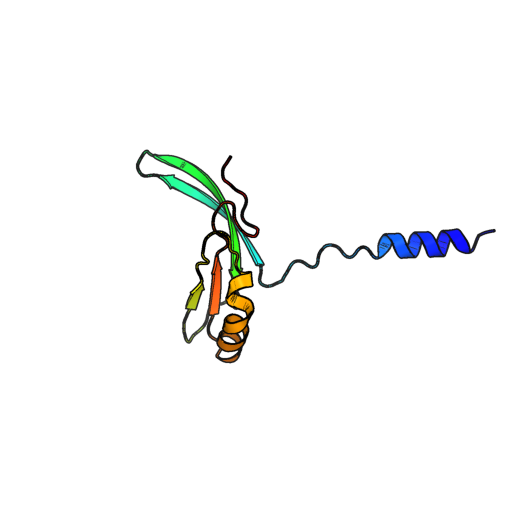C C . GLY A 1 92 ? 2.387 -7.755 -11.433 1.00 94.25 92 GLY A C 1
ATOM 706 O O . GLY A 1 92 ? 2.055 -8.868 -11.838 1.00 94.25 92 GLY A O 1
ATOM 707 N N . PHE A 1 93 ? 2.055 -7.321 -10.214 1.00 95.31 93 PHE A N 1
ATOM 708 C CA . PHE A 1 93 ? 1.296 -8.100 -9.238 1.00 95.31 93 PHE A CA 1
ATOM 709 C C . PHE A 1 93 ? 0.044 -7.363 -8.748 1.00 95.31 93 PHE A C 1
ATOM 711 O O . PHE A 1 93 ? -0.057 -6.134 -8.764 1.00 95.31 93 PHE A O 1
ATOM 718 N N . GLY A 1 94 ? -0.934 -8.133 -8.261 1.00 94.19 94 GLY A N 1
ATOM 719 C CA . GLY A 1 94 ? -2.191 -7.599 -7.744 1.00 94.19 94 GLY A CA 1
ATOM 720 C C . GLY A 1 94 ? -2.939 -6.757 -8.781 1.00 94.19 94 GLY A C 1
ATOM 721 O O . GLY A 1 94 ? -3.472 -7.288 -9.750 1.00 94.19 94 GLY A O 1
ATOM 722 N N . LEU A 1 95 ? -3.020 -5.447 -8.532 1.00 95.31 95 LEU A N 1
ATOM 723 C CA . LEU A 1 95 ? -3.725 -4.475 -9.380 1.00 95.31 95 LEU A CA 1
ATOM 724 C C . LEU A 1 95 ? -2.789 -3.475 -10.078 1.00 95.31 95 LEU A C 1
ATOM 726 O O . LEU A 1 95 ? -3.269 -2.635 -10.847 1.00 95.31 95 LEU A O 1
ATOM 730 N N . THR A 1 96 ? -1.490 -3.545 -9.781 1.00 95.44 96 THR A N 1
ATOM 731 C CA . THR A 1 96 ? -0.449 -2.714 -10.390 1.00 95.44 96 THR A CA 1
ATOM 732 C C . THR A 1 96 ? -0.033 -3.375 -11.706 1.00 95.44 96 THR A C 1
ATOM 734 O O . THR A 1 96 ? 0.405 -4.529 -11.679 1.00 95.44 96 THR A O 1
ATOM 737 N N . PRO A 1 97 ? -0.172 -2.694 -12.859 1.00 93.12 97 PRO A N 1
ATOM 738 C CA . PRO A 1 97 ? 0.278 -3.229 -14.140 1.00 93.12 97 PRO A CA 1
ATOM 739 C C . PRO A 1 97 ? 1.766 -3.610 -14.123 1.00 93.12 97 PRO A C 1
ATOM 741 O O . PRO A 1 97 ? 2.562 -3.075 -13.348 1.00 93.12 97 PRO A O 1
ATOM 744 N N . GLY A 1 98 ? 2.149 -4.562 -14.974 1.00 86.81 98 GLY A N 1
ATOM 745 C CA . GLY A 1 98 ? 3.561 -4.811 -15.267 1.00 86.81 98 GLY A CA 1
ATOM 746 C C . GLY A 1 98 ? 4.139 -3.682 -16.118 1.00 86.81 98 GLY A C 1
ATOM 747 O O . GLY A 1 98 ? 3.402 -3.030 -16.855 1.00 86.81 98 GLY A O 1
ATOM 748 N N . MET A 1 99 ? 5.451 -3.470 -16.027 1.00 71.94 99 MET A N 1
ATOM 749 C CA . MET A 1 99 ? 6.159 -2.668 -17.026 1.00 71.94 99 MET A CA 1
ATOM 750 C C . MET A 1 99 ? 6.342 -3.546 -18.270 1.00 71.94 99 MET A C 1
ATOM 752 O O . MET A 1 99 ? 6.847 -4.665 -18.144 1.00 71.94 99 MET A O 1
ATOM 756 N N . ILE A 1 100 ? 5.852 -3.077 -19.420 1.00 56.22 100 ILE A N 1
ATOM 757 C CA . ILE A 1 100 ? 5.984 -3.730 -20.733 1.00 56.22 100 ILE A CA 1
ATOM 758 C C . ILE A 1 100 ? 7.069 -3.017 -21.528 1.00 56.22 100 ILE A C 1
ATOM 760 O O . ILE A 1 100 ? 7.077 -1.767 -21.465 1.00 56.22 100 ILE A O 1
#

Radius of gyration: 19.61 Å; chains: 1; bounding box: 68×25×42 Å

Foldseek 3Di:
DPPPVVVVVVVVVPPPDPPPPPQKDWDWDWDADPVRDIDTWIWIKGKPCPVAAPVEEDEDDDDVADWLCVCVPVVVVCVVVRYIYIITQPAVHDPTDHDD

Organism: Strongylus vulgaris (NCBI:txid40348)

=== Feature glossary ===
The record interleaves many kinds of information about one protein. Here is each kind framed as the question it answers.

Q: What does the local fold look like, residue by residue?
A: The Foldseek 3Di string encodes local tertiary geometry as a 20-letter alphabet — one character per residue — derived from the relative positions of nearby Cα atoms. Unlike the amino-acid sequence, 3Di is a direct function of the 3D structure, so two proteins with the same fold have similar 3Di strings even at low sequence identity.

Q: Which residues are in helices, strands, or loops?
A: The SS8 string is DSSP's per-residue secondary-structure call. α-helix (H) means an i→i+4 H-bond ladder; β-strand (E) means the residue participates in a β-sheet; 3₁₀ (G) and π (I) are tighter and wider helices; T/S are turns/bends; '-' is loop.

Q: How big and how compact is the whole molecule?
A: Radius of gyration (Rg) is the root-mean-square distance of Cα atoms from their centroid — a single number for overall size and compactness. A globular domain of N residues has Rg ≈ 2.2·N^0.38 Å; an extended or disordered chain has a much larger Rg. The Cα contact count is the number of residue pairs whose Cα atoms are within 8 Å and are more than four positions apart in sequence — a standard proxy for tertiary packing density. The bounding box is the smallest axis-aligned box enclosing all Cα atoms.

Q: Where is each backbone atom in 3D?
A: Structure coordinates are given as an mmCIF _atom_site loop: one row per atom with element, residue name, chain id, sequence number, and x/y/z position in Å. Only the four main-chain atoms per residue are included here; side chains are omitted to keep the record compact.

Q: What is the amino-acid chain?
A: Primary structure: the covalent order of the twenty standard amino acids along the backbone. Two proteins with the same sequence will (almost always) fold to the same structure; two with 30% identity often share a fold but not the details.

Q: What if only a Cα trace is available?
A: Three-state secondary structure (P-SEA) collapses the eight DSSP classes into helix (a), strand (b), and coil (c). P-SEA assigns these from Cα geometry alone — distances and angles — without requiring backbone oxygens, so it works on any Cα trace.

Q: What family and function is it annotated with?
A: Database cross-references. InterPro integrates a dozen domain/family signature databases into unified entries with residue-range hits. GO terms attach function/process/location labels with evidence codes. CATH codes position the fold in a four-level structural taxonomy. Organism is the NCBI-taxonomy species name.

Q: How confident is the AlphaFold model at each residue?
A: pLDDT is the predicted lDDT-Cα score: AlphaFold's confidence that the local environment of each residue (all inter-atomic distances within 15 Å) is correctly placed. It is a per-residue number between 0 and 100, with higher meaning more reliable.

Q: How mobile is each atom in the crystal?
A: B-factor (Debye–Waller factor) reflects atomic displacement in the crystal lattice. It is an experimental observable (units Å²), not a prediction; low values mean the atom is pinned down, high values mean it moves or is heterogeneous across the crystal.

Q: Which residues are buried vs exposed?
A: SASA measures how much of the protein is reachable by solvent. It is computed by rolling a water-sized probe over the atomic surface and summing the exposed area (Å²). Per-residue SASA distinguishes core (buried, low SASA) from surface (exposed, high SASA) residues; total SASA is a whole-molecule size measure.

Q: What do the diagnostic plots show?
A: Plot images: a contact map (which residues are close in 3D, as an N×N binary image), a Ramachandran scatter (backbone torsion angles, revealing secondary-structure composition at a glance), and — for AlphaFold structures — a PAE heatmap (pairwise prediction confidence).

Q: What known structures does this most resemble?
A: The Foldseek neighbor list gives the closest experimentally determined structures in the PDB, ranked by structural alignment. TM-score near 1 means near-identical fold; near 0.3 means only rough topology match. This is how one finds what a novel AlphaFold prediction most resembles in the solved-structure universe.

Q: Are the domains correctly placed relative to each other?
A: Predicted aligned error is AlphaFold's pairwise confidence. Unlike pLDDT (per-residue), PAE is per-residue-pair and captures whether two parts of the structure are correctly placed relative to each other. Units are ångströms of expected positional error.

Q: What do the rendered images show?
A: Structure images are PyMOL renders from six orthogonal camera directions. Cartoon representation draws helices as coils and strands as arrows; sticks shows the backbone as bonds; surface shows the solvent-excluded envelope. Rainbow coloring maps sequence position to hue (blue→red, N→C); chain coloring assigns a distinct color per polypeptide.

Q: What are the backbone torsion angles?
A: φ (phi) and ψ (psi) are the two rotatable backbone dihedrals per residue: φ is the C(i-1)–N–Cα–C torsion, ψ is the N–Cα–C–N(i+1) torsion, both in degrees on (−180°, 180°]. α-helical residues cluster near (−60°, −45°); β-strand residues near (−120°, +130°). A Ramachandran plot is simply a scatter of (φ, ψ) for every residue.